Protein AF-A0A7C3CPC1-F1 (afdb_monomer_lite)

Radius of gyration: 24.2 Å; chains: 1; bounding box: 31×69×49 Å

pLDDT: mean 87.19, std 12.31, range [55.47, 98.06]

Secondary structure (DSSP, 8-state):
--SHHHHHHHHHHHHTT------PPPHHHHHHHHHHHHHHHHHHTHHHHHH-TTHHHHHIIIIIGGG--HHHHHHHHHTHHHHHS-HHHHHHHHHHHHHHHHH-

Foldseek 3Di:
DPVVVVVVVVVVVVVVPPPDPPPDDDPVRLVVVLVVVLVVVCVVCVVVCVVPVCVNLVSCVPRPVVPDDLLVVLCVVCPPCVVVDDPVRSVVSSVVVVVVVSVD

Sequence (104 aa):
MKRWKKYLIAVCLSLFVLTDTYAGMEPQALIESVANKTLERVRADRELIKKDPKYVHQLVNELVLPHFDFESMSKWALGKYWRKASKQQRKDFIREFKSLLIRT

Structure (mmCIF, N/CA/C/O backbone):
data_AF-A0A7C3CPC1-F1
#
_entry.id   AF-A0A7C3CPC1-F1
#
loop_
_atom_site.group_PDB
_atom_site.id
_atom_site.type_symbol
_atom_site.label_atom_id
_atom_site.label_alt_id
_atom_site.label_comp_id
_atom_site.label_asym_id
_atom_site.label_entity_id
_atom_site.label_seq_id
_atom_site.pdbx_PDB_ins_code
_atom_site.Cartn_x
_atom_site.Cartn_y
_atom_site.Cartn_z
_atom_site.occupancy
_atom_site.B_iso_or_equiv
_atom_site.auth_seq_id
_atom_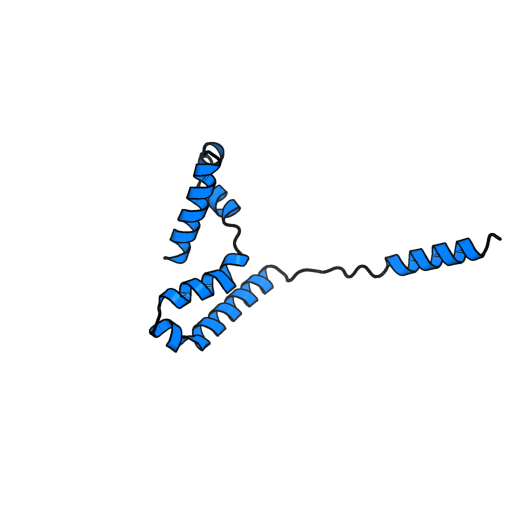site.auth_comp_id
_atom_site.auth_asym_id
_atom_site.auth_atom_id
_atom_site.pdbx_PDB_model_num
ATOM 1 N N . MET A 1 1 ? -6.619 -59.176 23.423 1.00 55.47 1 MET A N 1
ATOM 2 C CA . MET A 1 1 ? -7.086 -57.941 22.742 1.00 55.47 1 MET A CA 1
ATOM 3 C C . MET A 1 1 ? -6.523 -56.621 23.324 1.00 55.47 1 MET A C 1
ATOM 5 O O . MET A 1 1 ? -7.232 -55.622 23.343 1.00 55.47 1 MET A O 1
ATOM 9 N N . LYS A 1 2 ? -5.252 -56.521 23.758 1.00 59.81 2 LYS A N 1
ATOM 10 C CA . LYS A 1 2 ? -4.673 -55.241 24.264 1.00 59.81 2 LYS A CA 1
ATOM 11 C C . LYS A 1 2 ? -3.380 -54.785 23.560 1.00 59.81 2 LYS A C 1
ATOM 13 O O . LYS A 1 2 ? -2.954 -53.657 23.765 1.00 59.81 2 LYS A O 1
ATOM 18 N N . ARG A 1 3 ? -2.773 -55.621 22.704 1.00 64.94 3 ARG A N 1
ATOM 19 C CA . ARG A 1 3 ? -1.487 -55.331 22.033 1.00 64.94 3 ARG A CA 1
ATOM 20 C C . ARG A 1 3 ? -1.625 -54.436 20.794 1.00 64.94 3 ARG A C 1
ATOM 22 O O . ARG A 1 3 ? -0.913 -53.453 20.690 1.00 64.94 3 ARG A O 1
ATOM 29 N N . TRP A 1 4 ? -2.622 -54.682 19.949 1.00 71.31 4 TRP A N 1
ATOM 30 C CA . TRP A 1 4 ? -3.027 -53.829 18.817 1.00 71.31 4 TRP A CA 1
ATOM 31 C C . TRP A 1 4 ? -3.281 -52.345 19.153 1.00 71.31 4 TRP A C 1
ATOM 33 O O . TRP A 1 4 ? -2.881 -51.481 18.384 1.00 71.31 4 TRP A O 1
ATOM 43 N N . LYS A 1 5 ? -3.829 -52.020 20.336 1.00 70.31 5 LYS A N 1
ATOM 44 C CA . LYS A 1 5 ? -3.980 -50.626 20.794 1.00 70.31 5 LYS A CA 1
ATOM 45 C C . LYS A 1 5 ? -2.629 -49.921 20.992 1.00 70.31 5 LYS A C 1
ATOM 47 O O . LYS A 1 5 ? -2.547 -48.726 20.756 1.00 70.31 5 LYS A O 1
ATOM 52 N N . LYS A 1 6 ? -1.568 -50.649 21.374 1.00 68.00 6 LYS A N 1
ATOM 53 C CA . LYS A 1 6 ? -0.210 -50.089 21.511 1.00 68.00 6 LYS A CA 1
ATOM 54 C C . LYS A 1 6 ? 0.401 -49.752 20.151 1.00 68.00 6 LYS A C 1
ATOM 56 O O . LYS A 1 6 ? 1.029 -48.713 20.023 1.00 68.00 6 LYS A O 1
ATOM 61 N N . TYR A 1 7 ? 0.162 -50.592 19.144 1.00 75.75 7 TYR A N 1
ATOM 62 C CA . TYR A 1 7 ? 0.599 -50.325 17.772 1.00 75.75 7 TYR A CA 1
ATOM 63 C C . TYR A 1 7 ? -0.188 -49.169 17.138 1.00 75.75 7 TYR A C 1
ATOM 65 O O . TYR A 1 7 ? 0.415 -48.328 16.490 1.00 75.75 7 TYR A O 1
ATOM 73 N N . LEU A 1 8 ? -1.495 -49.051 17.408 1.00 75.25 8 LEU A N 1
ATOM 74 C CA . LEU A 1 8 ? -2.301 -47.896 16.979 1.00 75.25 8 LEU A CA 1
ATOM 75 C C . LEU A 1 8 ? -1.817 -46.576 17.600 1.00 75.25 8 LEU A C 1
ATOM 77 O O . LEU A 1 8 ? -1.706 -45.576 16.899 1.00 75.25 8 LEU A O 1
ATOM 81 N N . ILE A 1 9 ? -1.475 -46.575 18.893 1.00 74.75 9 ILE A N 1
ATOM 82 C CA . ILE A 1 9 ? -0.914 -45.389 19.561 1.00 74.75 9 ILE A CA 1
ATOM 83 C C . ILE A 1 9 ? 0.481 -45.059 19.007 1.00 74.75 9 ILE A C 1
ATOM 85 O O . ILE A 1 9 ? 0.771 -43.891 18.769 1.00 74.75 9 ILE A O 1
ATOM 89 N N . ALA A 1 10 ? 1.323 -46.066 18.747 1.00 70.75 10 ALA A N 1
ATOM 90 C CA . ALA A 1 10 ? 2.650 -45.864 18.162 1.00 70.75 10 ALA A CA 1
ATOM 91 C C . ALA A 1 10 ? 2.588 -45.303 16.727 1.00 70.75 10 ALA A C 1
ATOM 93 O O . ALA A 1 10 ? 3.367 -44.415 16.390 1.00 70.75 10 ALA A O 1
ATO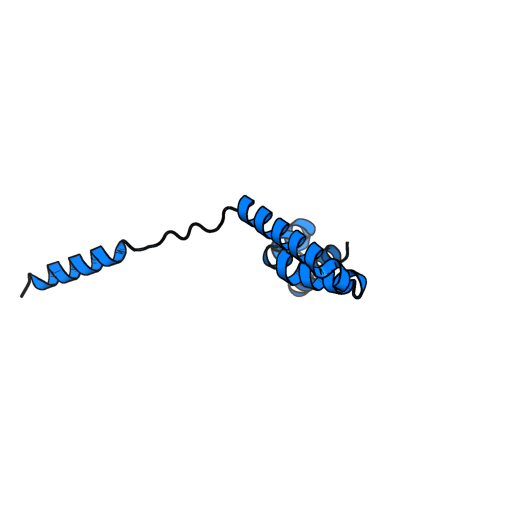M 94 N N . VAL A 1 11 ? 1.628 -45.754 15.911 1.00 72.56 11 VAL A N 1
ATOM 95 C CA . VAL A 1 11 ? 1.402 -45.232 14.552 1.00 72.56 11 VAL A CA 1
ATOM 96 C C . VAL A 1 11 ? 0.904 -43.781 14.595 1.00 72.56 11 VAL A C 1
ATOM 98 O O . VAL A 1 11 ? 1.451 -42.937 13.887 1.00 72.56 11 VAL A O 1
ATOM 101 N N . CYS A 1 12 ? -0.041 -43.443 15.481 1.00 67.75 12 CYS A N 1
ATOM 102 C CA . CYS A 1 12 ? -0.472 -42.050 15.668 1.00 67.75 12 CYS A CA 1
ATOM 103 C C . CYS A 1 12 ? 0.656 -41.130 16.164 1.00 67.75 12 CYS A C 1
ATOM 105 O O . CYS A 1 12 ? 0.729 -39.984 15.731 1.00 67.75 12 CYS A O 1
ATOM 107 N N . LEU A 1 13 ? 1.554 -41.618 17.028 1.00 64.69 13 LEU A N 1
ATOM 108 C CA . LEU A 1 13 ? 2.719 -40.846 17.480 1.00 64.69 13 LEU A CA 1
ATOM 109 C C . LEU A 1 13 ? 3.747 -40.626 16.361 1.00 64.69 13 LEU A C 1
ATOM 111 O O . LEU A 1 13 ? 4.331 -39.550 16.289 1.00 64.69 13 LEU A O 1
ATOM 115 N N . SER A 1 14 ? 3.935 -41.599 15.461 1.00 61.44 14 SER A N 1
ATOM 116 C CA . SER A 1 14 ? 4.828 -41.436 14.302 1.00 61.44 14 SER A CA 1
ATOM 117 C C . SER A 1 14 ? 4.303 -40.444 13.257 1.00 61.44 14 SER A C 1
ATOM 119 O O . SER A 1 14 ? 5.094 -39.767 12.609 1.00 61.44 14 SER A O 1
ATOM 121 N N . LEU A 1 15 ? 2.979 -40.295 13.138 1.00 64.25 15 LEU A N 1
ATOM 122 C CA . LEU A 1 15 ? 2.341 -39.342 12.219 1.00 64.25 15 LEU A CA 1
ATOM 123 C C . LEU A 1 15 ? 2.415 -37.883 12.700 1.00 64.25 15 LEU A C 1
ATOM 125 O O . LEU A 1 15 ? 2.207 -36.975 11.902 1.00 64.25 15 LEU A O 1
ATOM 129 N N . PHE A 1 16 ? 2.734 -37.637 13.975 1.00 61.19 16 PHE A N 1
ATOM 130 C CA . PHE A 1 16 ? 2.821 -36.281 14.529 1.00 61.19 16 PHE A CA 1
ATOM 131 C C . PHE A 1 16 ? 4.158 -35.576 14.220 1.00 61.19 16 PHE A C 1
ATOM 133 O O . PHE A 1 16 ? 4.283 -34.377 14.441 1.00 61.19 16 PHE A O 1
ATOM 140 N N . VAL A 1 17 ? 5.161 -36.294 13.697 1.00 61.09 17 VAL A N 1
ATOM 141 C CA . VAL A 1 17 ? 6.528 -35.769 13.486 1.00 61.09 17 VAL A CA 1
ATOM 142 C C . VAL A 1 17 ? 6.709 -35.087 12.114 1.00 61.09 17 VAL A C 1
ATOM 144 O O . VAL A 1 17 ? 7.769 -34.545 11.830 1.00 61.09 17 VAL A O 1
ATOM 147 N N . LEU A 1 18 ? 5.674 -35.042 11.268 1.00 61.44 18 LEU A N 1
ATOM 148 C CA . LEU A 1 18 ? 5.725 -34.418 9.935 1.00 61.44 18 LEU A CA 1
ATOM 149 C C . LEU A 1 18 ? 5.120 -33.005 9.905 1.00 61.44 18 LEU A C 1
ATOM 151 O O . LEU A 1 18 ? 4.443 -32.634 8.949 1.00 61.44 18 LEU A O 1
ATOM 155 N N . THR A 1 19 ? 5.319 -32.205 10.953 1.00 65.00 19 THR A N 1
ATOM 156 C CA . THR A 1 19 ? 5.007 -30.775 10.860 1.00 65.00 19 THR A CA 1
ATOM 157 C C . THR A 1 19 ? 6.179 -30.073 10.191 1.00 65.00 19 THR A C 1
ATOM 159 O O . THR A 1 19 ? 7.152 -29.722 10.860 1.00 65.00 19 THR A O 1
ATOM 162 N N . ASP A 1 20 ? 6.092 -29.873 8.876 1.00 61.38 20 ASP A N 1
ATOM 163 C CA . ASP A 1 20 ? 6.968 -28.939 8.179 1.00 61.38 20 ASP A CA 1
ATOM 164 C C . ASP A 1 20 ? 6.830 -27.572 8.851 1.00 61.38 20 ASP A C 1
ATOM 166 O O . ASP A 1 20 ? 5.778 -26.924 8.808 1.00 61.38 20 ASP A O 1
ATOM 170 N N . THR A 1 21 ? 7.891 -27.130 9.521 1.00 60.12 21 THR A N 1
ATOM 171 C CA . THR A 1 21 ? 7.985 -25.752 9.982 1.00 60.12 21 THR A CA 1
ATOM 172 C C . THR A 1 21 ? 8.161 -24.895 8.738 1.00 60.12 21 THR A C 1
ATOM 174 O O . THR A 1 21 ? 9.280 -24.703 8.265 1.00 60.12 21 THR A O 1
ATOM 177 N N . TYR A 1 22 ? 7.051 -24.415 8.176 1.00 58.62 22 TYR A N 1
ATOM 178 C CA . TYR A 1 22 ? 7.054 -23.378 7.150 1.00 58.62 22 TYR A CA 1
ATOM 179 C C . TYR A 1 22 ? 7.637 -22.100 7.761 1.00 58.62 22 TYR A C 1
ATOM 181 O O . TYR A 1 22 ? 6.920 -21.223 8.243 1.00 58.62 22 TYR A O 1
ATOM 189 N N . ALA A 1 23 ? 8.965 -22.010 7.769 1.00 68.31 23 ALA A N 1
ATOM 190 C CA . ALA A 1 23 ? 9.663 -20.754 7.928 1.00 68.31 23 ALA A CA 1
ATOM 191 C C . ALA A 1 23 ? 9.360 -19.951 6.661 1.00 68.31 23 ALA A C 1
ATOM 193 O O . ALA A 1 23 ? 9.853 -20.259 5.575 1.00 68.31 23 ALA A O 1
ATOM 194 N N . GLY A 1 24 ? 8.450 -18.983 6.781 1.00 73.25 24 GLY A N 1
ATOM 195 C CA . GLY A 1 24 ? 8.207 -18.019 5.716 1.00 73.25 24 GLY A CA 1
ATOM 196 C C . GLY A 1 24 ? 9.513 -17.336 5.300 1.00 73.25 24 GLY A C 1
ATOM 197 O O . GLY A 1 24 ? 10.497 -17.340 6.035 1.00 73.25 24 GLY A O 1
ATOM 198 N N . MET A 1 25 ? 9.527 -16.752 4.103 1.00 80.38 25 MET A N 1
ATOM 199 C CA . MET A 1 25 ? 10.683 -15.994 3.628 1.00 80.38 25 MET A CA 1
ATOM 200 C C . MET A 1 25 ? 11.039 -14.878 4.620 1.00 80.38 25 MET A C 1
ATOM 202 O O . MET A 1 25 ? 10.158 -14.133 5.051 1.00 80.38 25 MET A O 1
ATOM 206 N N . GLU A 1 26 ? 12.327 -14.750 4.943 1.00 92.25 26 GLU A N 1
ATOM 207 C CA . GLU A 1 26 ? 12.827 -13.684 5.813 1.00 92.25 26 GLU A CA 1
ATOM 208 C C . GLU A 1 26 ? 12.422 -12.296 5.283 1.00 92.25 26 GLU A C 1
ATOM 210 O O . GLU A 1 26 ? 12.482 -12.071 4.068 1.00 92.25 26 GLU A O 1
ATOM 215 N N . PRO A 1 27 ? 12.054 -11.329 6.149 1.00 91.38 27 PRO A N 1
ATOM 216 C CA . PRO A 1 27 ? 11.544 -10.028 5.711 1.00 91.38 27 PRO A CA 1
ATOM 217 C C . PRO A 1 27 ? 12.482 -9.288 4.752 1.00 91.38 27 PRO A C 1
ATOM 219 O O . PRO A 1 27 ? 12.030 -8.692 3.776 1.00 91.38 27 PRO A O 1
ATOM 222 N N . GLN A 1 28 ? 13.794 -9.356 4.993 1.00 93.69 28 GLN A N 1
ATOM 223 C CA . GLN A 1 28 ? 14.788 -8.747 4.109 1.00 93.69 28 GLN A CA 1
ATOM 224 C C . GLN A 1 28 ? 14.803 -9.412 2.727 1.00 93.69 28 GLN A C 1
ATOM 226 O O . GLN A 1 28 ? 14.771 -8.715 1.714 1.00 93.69 28 GLN A O 1
ATOM 231 N N . ALA A 1 29 ? 14.789 -10.746 2.685 1.00 93.75 29 ALA A N 1
ATOM 232 C CA . ALA A 1 29 ? 14.758 -11.504 1.437 1.00 93.75 29 ALA A CA 1
ATOM 233 C C . ALA A 1 29 ? 13.460 -11.253 0.652 1.00 93.75 29 ALA A C 1
ATOM 235 O O . ALA A 1 29 ? 13.485 -11.173 -0.577 1.00 93.75 29 ALA A O 1
ATOM 236 N N . LEU A 1 30 ? 12.334 -11.064 1.350 1.00 93.00 30 LEU A N 1
ATOM 237 C CA . LEU A 1 30 ? 11.064 -10.695 0.728 1.00 93.00 30 LEU A CA 1
ATOM 238 C C . LEU A 1 30 ? 11.153 -9.325 0.051 1.00 93.00 30 LEU A C 1
ATOM 240 O O . LEU A 1 30 ? 10.790 -9.203 -1.119 1.00 93.00 30 LEU A O 1
ATOM 244 N N . ILE A 1 31 ? 11.655 -8.310 0.761 1.00 93.50 31 ILE A N 1
ATOM 245 C CA . ILE A 1 31 ? 11.810 -6.952 0.218 1.00 93.50 31 ILE A CA 1
ATOM 246 C C . ILE A 1 31 ? 12.717 -6.974 -1.014 1.00 93.50 31 ILE A C 1
ATOM 248 O O . ILE A 1 31 ? 12.360 -6.410 -2.049 1.00 93.50 31 ILE A O 1
ATOM 252 N N . GLU A 1 32 ? 13.858 -7.657 -0.925 1.00 95.06 32 GLU A N 1
ATOM 253 C CA . GLU A 1 32 ? 14.800 -7.785 -2.036 1.00 95.06 32 GLU A CA 1
ATOM 254 C C . GLU A 1 32 ? 14.167 -8.498 -3.238 1.00 95.06 32 GLU A C 1
ATOM 256 O O . GLU A 1 32 ? 14.248 -8.010 -4.366 1.00 95.06 32 GLU A O 1
ATOM 261 N N . SER A 1 33 ? 13.465 -9.612 -3.004 1.00 94.62 33 SER A N 1
ATOM 262 C CA . SER A 1 33 ? 12.781 -10.359 -4.063 1.00 94.62 33 SER A CA 1
ATOM 263 C C . SER A 1 33 ? 11.737 -9.504 -4.780 1.00 94.62 33 SER A C 1
ATOM 265 O O . SER A 1 33 ? 11.689 -9.487 -6.012 1.00 94.62 33 SER A O 1
ATOM 267 N N . VAL A 1 34 ? 10.912 -8.774 -4.027 1.00 94.44 34 VAL A N 1
ATOM 268 C CA . VAL A 1 34 ? 9.866 -7.905 -4.582 1.00 94.44 34 VAL A CA 1
ATOM 269 C C . VAL A 1 34 ? 10.476 -6.743 -5.366 1.00 94.44 34 VAL A C 1
ATOM 271 O O . VAL A 1 34 ? 10.026 -6.452 -6.478 1.00 94.44 34 VAL A O 1
ATOM 274 N N . ALA A 1 35 ? 11.527 -6.111 -4.836 1.00 93.94 35 ALA A N 1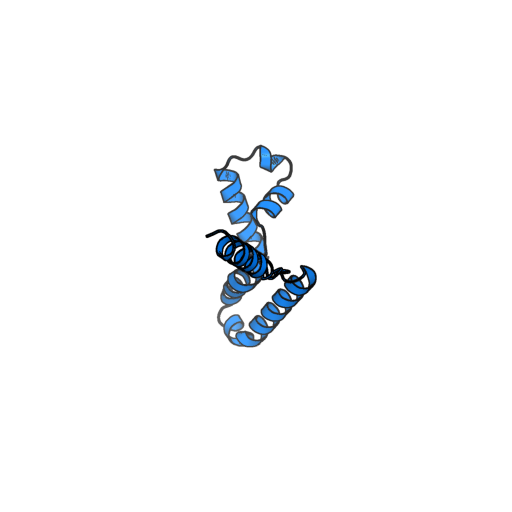
ATOM 275 C CA . ALA A 1 35 ? 12.233 -5.027 -5.517 1.00 93.94 35 ALA A CA 1
ATOM 276 C C . ALA A 1 35 ? 12.852 -5.501 -6.841 1.00 93.94 35 ALA A C 1
ATOM 278 O O . ALA A 1 35 ? 12.629 -4.877 -7.882 1.00 93.94 35 ALA A O 1
ATOM 279 N N . ASN A 1 36 ? 13.554 -6.637 -6.822 1.00 95.88 36 ASN A N 1
ATOM 280 C CA . ASN A 1 36 ? 14.179 -7.215 -8.012 1.00 95.88 36 ASN A CA 1
ATOM 281 C C . ASN A 1 36 ? 13.135 -7.580 -9.072 1.00 95.88 36 ASN A C 1
ATOM 283 O O . ASN A 1 36 ? 13.247 -7.126 -10.210 1.00 95.88 36 ASN A O 1
ATOM 287 N N . LYS A 1 37 ? 12.060 -8.285 -8.693 1.00 94.69 37 LYS A N 1
ATOM 288 C CA . LYS A 1 37 ? 10.956 -8.627 -9.612 1.00 94.69 37 LYS A CA 1
ATOM 289 C C . LYS A 1 37 ? 10.307 -7.391 -10.229 1.00 94.69 37 LYS A C 1
ATOM 291 O O . LYS A 1 37 ? 10.006 -7.377 -11.421 1.00 94.69 37 LYS A O 1
ATOM 296 N N . THR A 1 38 ? 10.110 -6.341 -9.433 1.00 93.31 38 THR A N 1
ATOM 297 C CA . THR A 1 38 ? 9.535 -5.080 -9.918 1.00 93.31 38 THR A CA 1
ATOM 298 C C . THR A 1 38 ? 10.454 -4.427 -10.950 1.00 93.31 38 THR A C 1
ATOM 300 O O . THR A 1 38 ? 9.998 -4.053 -12.030 1.00 93.31 38 THR A O 1
ATOM 303 N N . LEU A 1 39 ? 11.757 -4.337 -10.665 1.00 93.81 39 LEU A N 1
ATOM 304 C CA . LEU A 1 39 ? 12.741 -3.770 -11.593 1.00 93.81 39 LEU A CA 1
ATOM 305 C C . LEU A 1 39 ? 12.868 -4.587 -12.881 1.00 93.81 39 LEU A C 1
ATOM 307 O O . LEU A 1 39 ? 12.929 -4.011 -13.969 1.00 93.81 39 LEU A O 1
ATOM 311 N N . GLU A 1 40 ? 12.894 -5.914 -12.776 1.00 95.62 40 GLU A N 1
ATOM 312 C CA . GLU A 1 40 ? 12.916 -6.820 -13.925 1.00 95.62 40 GLU A CA 1
ATOM 313 C C . GLU A 1 40 ? 11.692 -6.615 -14.817 1.00 95.62 40 GLU A C 1
ATOM 315 O O . GLU A 1 40 ? 11.839 -6.439 -16.030 1.00 95.62 40 GLU A O 1
ATOM 320 N N . ARG A 1 41 ? 10.494 -6.545 -14.224 1.00 94.12 41 ARG A N 1
ATOM 321 C CA . ARG A 1 41 ? 9.247 -6.339 -14.967 1.00 94.12 41 ARG A CA 1
ATOM 322 C C . ARG A 1 41 ? 9.213 -4.978 -15.662 1.00 94.12 41 ARG A C 1
ATOM 324 O O . ARG A 1 41 ? 8.923 -4.913 -16.853 1.00 94.12 41 ARG A O 1
ATOM 331 N N . VAL A 1 42 ? 9.605 -3.910 -14.966 1.00 92.56 42 VAL A N 1
ATOM 332 C CA . VAL A 1 42 ? 9.693 -2.557 -15.548 1.00 92.56 42 VAL A CA 1
ATOM 333 C C . VAL A 1 42 ? 10.675 -2.506 -16.722 1.00 92.56 42 VAL A C 1
ATOM 335 O O . VAL A 1 42 ? 10.405 -1.847 -17.727 1.00 92.56 42 VAL A O 1
ATOM 338 N N . ARG A 1 43 ? 11.811 -3.208 -16.629 1.00 93.06 43 ARG A N 1
ATOM 339 C CA . ARG A 1 43 ? 12.785 -3.294 -17.730 1.00 93.06 43 ARG A CA 1
ATOM 340 C C . ARG A 1 43 ? 12.226 -4.069 -18.920 1.00 93.06 43 ARG A C 1
ATOM 342 O O . ARG A 1 43 ? 12.387 -3.611 -20.050 1.00 93.06 43 ARG A O 1
ATOM 349 N N . ALA A 1 44 ? 11.567 -5.199 -18.667 1.00 95.06 44 ALA A N 1
ATOM 350 C CA . ALA A 1 44 ? 10.956 -6.026 -19.705 1.00 95.06 44 ALA A CA 1
ATOM 351 C C . ALA A 1 44 ? 9.831 -5.286 -20.452 1.00 95.06 44 ALA A C 1
ATOM 353 O O . ALA A 1 44 ? 9.740 -5.376 -21.674 1.00 95.06 44 ALA A O 1
ATOM 354 N N . ASP A 1 45 ? 9.031 -4.489 -19.740 1.00 94.69 45 ASP A N 1
ATOM 355 C CA . ASP A 1 45 ? 7.872 -3.781 -20.301 1.00 94.69 45 ASP A CA 1
ATOM 356 C C . ASP A 1 45 ? 8.149 -2.341 -20.714 1.00 94.69 45 ASP A C 1
ATOM 358 O O . ASP A 1 45 ? 7.216 -1.567 -20.936 1.00 94.69 45 ASP A O 1
ATOM 362 N N . ARG A 1 46 ? 9.416 -1.940 -20.831 1.00 92.50 46 ARG A N 1
ATOM 363 C CA . ARG A 1 46 ? 9.783 -0.542 -21.091 1.00 92.50 46 ARG A CA 1
ATOM 364 C C . ARG A 1 46 ? 9.035 0.063 -22.286 1.00 92.50 46 ARG A C 1
ATOM 366 O O . ARG A 1 46 ? 8.604 1.211 -22.220 1.00 92.50 46 ARG A O 1
ATOM 373 N N . GLU A 1 47 ? 8.860 -0.697 -23.365 1.00 93.50 47 GLU A N 1
ATOM 374 C CA . GLU A 1 47 ? 8.142 -0.233 -24.559 1.00 93.50 47 GLU A CA 1
ATOM 375 C C . GLU A 1 47 ? 6.620 -0.156 -24.362 1.00 93.50 47 GLU A C 1
ATOM 377 O O . GLU A 1 47 ? 5.973 0.701 -24.962 1.00 93.50 47 GLU A O 1
ATOM 382 N N . LEU A 1 48 ? 6.042 -0.999 -23.500 1.00 91.75 48 LEU A N 1
ATOM 383 C CA . LEU A 1 48 ? 4.630 -0.909 -23.113 1.00 91.75 48 LEU A CA 1
ATOM 384 C C . LEU A 1 48 ? 4.395 0.309 -22.219 1.00 91.75 48 LEU A C 1
ATOM 386 O O . LEU A 1 48 ? 3.487 1.087 -22.485 1.00 91.75 48 LEU A O 1
ATOM 390 N N . ILE A 1 49 ? 5.274 0.534 -21.240 1.00 91.38 49 ILE A N 1
ATOM 391 C CA . ILE A 1 49 ? 5.230 1.693 -20.339 1.00 91.38 49 ILE A CA 1
ATOM 392 C C . ILE A 1 49 ? 5.345 3.010 -21.118 1.00 91.38 49 ILE A C 1
ATOM 394 O O . ILE A 1 49 ? 4.643 3.972 -20.818 1.00 91.38 49 ILE A O 1
ATOM 398 N N . LYS A 1 50 ? 6.202 3.066 -22.148 1.00 90.94 50 LYS A N 1
ATOM 399 C CA . LYS A 1 50 ? 6.311 4.245 -23.025 1.00 90.94 50 LYS A CA 1
ATOM 400 C C . LYS A 1 50 ? 5.016 4.542 -23.785 1.00 90.94 50 LYS A C 1
ATOM 402 O O . LYS A 1 50 ? 4.719 5.708 -24.024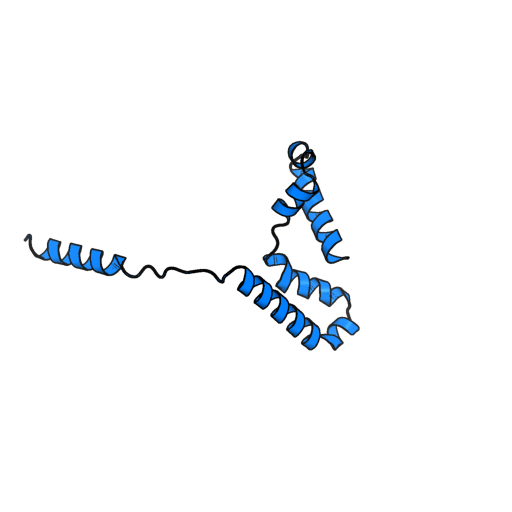 1.00 90.94 50 LYS A O 1
ATOM 407 N N . LYS A 1 51 ? 4.284 3.505 -24.202 1.00 93.56 51 LYS A N 1
ATOM 408 C CA . LYS A 1 51 ? 3.023 3.637 -24.951 1.00 93.56 51 LYS A CA 1
ATOM 409 C C . LYS A 1 51 ? 1.839 3.939 -24.034 1.00 93.56 51 LYS A C 1
ATOM 411 O O . LYS A 1 51 ? 0.964 4.707 -24.420 1.00 93.56 51 LYS A O 1
ATOM 416 N N . ASP A 1 52 ? 1.831 3.360 -22.839 1.00 91.75 52 ASP A N 1
ATOM 417 C CA . ASP A 1 52 ? 0.824 3.590 -21.809 1.00 91.75 52 ASP A CA 1
ATOM 418 C C . ASP A 1 52 ? 1.479 3.778 -20.430 1.00 91.75 52 ASP A C 1
ATOM 420 O O . ASP A 1 52 ? 1.739 2.806 -19.715 1.00 91.75 52 ASP A O 1
ATOM 424 N N . PRO A 1 53 ? 1.698 5.033 -19.998 1.00 84.00 53 PRO A N 1
ATOM 425 C CA . PRO A 1 53 ? 2.229 5.323 -18.669 1.00 84.00 53 PRO A CA 1
ATOM 426 C C . PRO A 1 53 ? 1.365 4.776 -17.522 1.00 84.00 53 PRO A C 1
ATOM 428 O O . PRO A 1 53 ? 1.884 4.539 -16.429 1.00 84.00 53 PRO A O 1
ATOM 431 N N . LYS A 1 54 ? 0.062 4.527 -17.743 1.00 87.75 54 LYS A N 1
ATOM 432 C CA . LYS A 1 54 ? -0.825 3.962 -16.710 1.00 87.75 54 LYS A CA 1
ATOM 433 C C . LYS A 1 54 ? -0.506 2.502 -16.408 1.00 87.75 54 LYS A C 1
ATOM 435 O O . LYS A 1 54 ? -0.850 2.027 -15.325 1.00 87.75 54 LYS A O 1
ATOM 440 N N . TYR A 1 55 ? 0.183 1.813 -17.316 1.00 89.50 55 TYR A N 1
ATOM 441 C CA . TYR A 1 55 ? 0.627 0.437 -17.128 1.00 89.50 55 TYR A CA 1
ATOM 442 C C . TYR A 1 55 ? 1.519 0.282 -15.885 1.00 89.50 55 TYR A C 1
ATOM 444 O O . TYR A 1 55 ? 1.428 -0.711 -15.166 1.00 89.50 55 TYR A O 1
ATOM 452 N N . VAL A 1 56 ? 2.302 1.312 -15.541 1.00 87.25 56 VAL A N 1
ATOM 453 C CA . VAL A 1 56 ? 3.120 1.322 -14.316 1.00 87.25 56 VAL A CA 1
ATOM 454 C C . VAL A 1 56 ? 2.258 1.156 -13.063 1.00 87.25 56 VAL A C 1
ATOM 456 O O . VAL A 1 56 ? 2.640 0.433 -12.146 1.00 87.25 56 VAL A O 1
ATOM 459 N N . HIS A 1 57 ? 1.063 1.751 -13.023 1.00 87.94 57 HIS A N 1
ATOM 460 C CA . HIS A 1 57 ? 0.163 1.587 -11.881 1.00 87.94 57 HIS A CA 1
ATOM 461 C C . HIS A 1 57 ? -0.349 0.149 -11.747 1.00 87.94 57 HIS A C 1
ATOM 463 O O . HIS A 1 57 ? -0.595 -0.300 -10.628 1.00 87.94 57 HIS A O 1
ATOM 469 N N . GLN A 1 58 ? -0.508 -0.585 -12.852 1.00 89.81 58 GLN A N 1
ATOM 470 C CA . GLN A 1 58 ? -0.878 -2.003 -12.807 1.00 89.81 58 GLN A CA 1
ATOM 471 C C . GLN A 1 58 ? 0.253 -2.826 -12.188 1.00 89.81 58 GLN A C 1
ATOM 473 O O . GLN A 1 58 ? 0.016 -3.543 -11.220 1.00 89.81 58 GLN A O 1
ATOM 478 N N . LEU A 1 59 ? 1.492 -2.605 -12.641 1.00 90.69 59 LEU A N 1
ATOM 479 C CA . LEU A 1 59 ? 2.674 -3.267 -12.080 1.00 90.69 59 LEU A CA 1
ATOM 480 C C . LEU A 1 59 ? 2.824 -3.014 -10.577 1.00 90.69 59 LEU A C 1
ATOM 482 O O . LEU A 1 59 ? 3.086 -3.940 -9.812 1.00 90.69 59 LEU A O 1
ATOM 486 N N . VAL A 1 60 ? 2.608 -1.772 -10.133 1.00 90.19 60 VAL A N 1
ATOM 487 C CA . VAL A 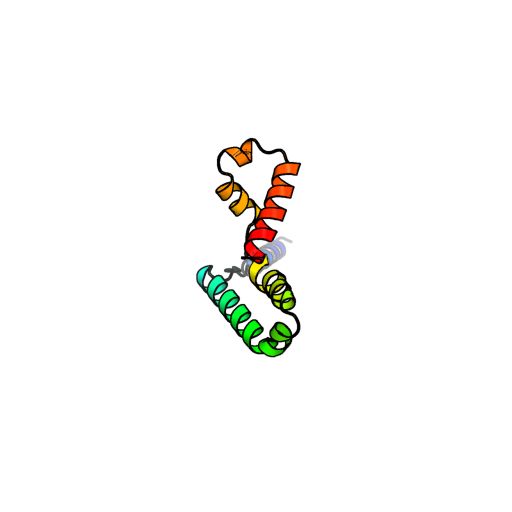1 60 ? 2.631 -1.428 -8.705 1.00 90.19 60 VAL A CA 1
ATOM 488 C C . VAL A 1 60 ? 1.533 -2.179 -7.945 1.00 90.19 60 VAL A C 1
ATOM 490 O O . VAL A 1 60 ? 1.823 -2.788 -6.915 1.00 90.19 60 VAL A O 1
ATOM 493 N N . ASN A 1 61 ? 0.290 -2.178 -8.447 1.00 90.38 61 ASN A N 1
ATOM 494 C CA . ASN A 1 61 ? -0.832 -2.885 -7.815 1.00 90.38 61 ASN A CA 1
ATOM 495 C C . ASN A 1 61 ? -0.589 -4.394 -7.675 1.00 90.38 61 ASN A C 1
ATOM 497 O O . ASN A 1 61 ? -1.024 -4.973 -6.682 1.00 90.38 61 ASN A O 1
ATOM 501 N N . GLU A 1 62 ? 0.082 -5.011 -8.644 1.00 92.62 62 GLU A N 1
ATOM 502 C CA . GLU A 1 62 ? 0.321 -6.456 -8.678 1.00 92.62 62 GLU A CA 1
ATOM 503 C C . GLU A 1 62 ? 1.545 -6.880 -7.865 1.00 92.62 62 GLU A C 1
ATOM 505 O O . GLU A 1 62 ? 1.486 -7.876 -7.147 1.00 92.62 62 GLU A O 1
ATOM 510 N N . LEU A 1 63 ? 2.653 -6.143 -7.971 1.00 93.19 63 LEU A N 1
ATOM 511 C CA . LEU A 1 63 ? 3.943 -6.575 -7.424 1.00 93.19 63 LEU A CA 1
ATOM 512 C C . LEU A 1 63 ? 4.270 -5.940 -6.079 1.00 93.19 63 LEU A C 1
ATOM 514 O O . LEU A 1 63 ? 4.934 -6.561 -5.258 1.00 93.19 63 LEU A O 1
ATOM 518 N N . VAL A 1 64 ? 3.830 -4.704 -5.849 1.00 91.94 64 VAL A N 1
ATOM 519 C CA . VAL A 1 64 ? 4.260 -3.916 -4.688 1.00 91.94 64 VAL A CA 1
ATOM 520 C C . VAL A 1 64 ? 3.171 -3.903 -3.626 1.00 91.94 64 VAL A C 1
ATOM 522 O O . VAL A 1 64 ? 3.411 -4.273 -2.479 1.00 91.94 64 VAL A O 1
ATOM 525 N N . LEU A 1 65 ? 1.949 -3.521 -4.000 1.00 92.38 65 LEU A N 1
ATOM 526 C CA . LEU A 1 65 ? 0.871 -3.272 -3.038 1.00 92.38 65 LEU A CA 1
ATOM 527 C C . LEU A 1 65 ? 0.425 -4.462 -2.178 1.00 92.38 65 LEU A C 1
ATOM 529 O O . LEU A 1 65 ? 0.009 -4.195 -1.049 1.00 92.38 65 LEU A O 1
ATOM 533 N N . PRO A 1 66 ? 0.507 -5.735 -2.614 1.00 94.06 66 PRO A N 1
ATOM 534 C CA . PRO A 1 66 ? 0.161 -6.867 -1.752 1.00 94.06 66 PRO A CA 1
ATOM 535 C C . PRO A 1 66 ? 1.014 -6.952 -0.481 1.00 94.06 66 PRO A C 1
ATOM 537 O O . PRO A 1 66 ? 0.612 -7.592 0.487 1.00 94.06 66 PRO A O 1
ATOM 540 N N . HIS A 1 67 ? 2.176 -6.297 -0.473 1.00 93.19 67 HIS A N 1
ATOM 541 C CA . HIS A 1 67 ? 3.113 -6.302 0.645 1.00 93.19 67 HIS A CA 1
ATOM 542 C C . HIS A 1 67 ? 2.939 -5.106 1.598 1.00 93.19 67 HIS A C 1
ATOM 544 O O . HIS A 1 67 ? 3.673 -5.002 2.578 1.00 93.19 67 HIS A O 1
ATOM 550 N N . PHE A 1 68 ? 1.977 -4.210 1.342 1.00 93.00 68 PHE A N 1
ATOM 551 C CA . PHE A 1 68 ? 1.742 -3.011 2.151 1.00 93.00 68 PHE A CA 1
ATOM 552 C C . PHE A 1 68 ? 0.469 -3.120 2.993 1.00 93.00 68 PHE A C 1
ATOM 554 O O . PHE A 1 68 ? -0.631 -3.317 2.477 1.00 93.00 68 PHE A O 1
ATOM 561 N N . ASP A 1 69 ? 0.604 -2.869 4.295 1.00 95.69 69 ASP A N 1
ATOM 562 C CA . ASP A 1 69 ? -0.532 -2.693 5.199 1.00 95.69 69 ASP A CA 1
ATOM 563 C C . ASP A 1 69 ? -0.946 -1.215 5.260 1.00 95.69 69 ASP A C 1
ATOM 565 O O . ASP A 1 69 ? -0.534 -0.439 6.131 1.00 95.69 69 ASP A O 1
ATOM 569 N N . PHE A 1 70 ? -1.801 -0.825 4.315 1.00 95.69 70 PHE A N 1
ATOM 570 C CA . PHE A 1 70 ? -2.333 0.535 4.246 1.00 95.69 70 PHE A CA 1
ATOM 571 C C . PHE A 1 70 ? -3.198 0.915 5.449 1.00 95.69 70 PHE A C 1
ATOM 573 O O . PHE A 1 70 ? -3.325 2.107 5.735 1.00 95.69 70 PHE A O 1
ATOM 580 N N . GLU A 1 71 ? -3.790 -0.041 6.170 1.00 95.56 71 GLU A N 1
ATOM 581 C CA . GLU A 1 71 ? -4.549 0.276 7.378 1.00 95.56 71 GLU A CA 1
ATOM 582 C C . GLU A 1 71 ? -3.598 0.705 8.494 1.00 95.56 71 GLU A C 1
ATOM 584 O O . GLU A 1 71 ? -3.794 1.762 9.102 1.00 95.56 71 GLU A O 1
ATOM 589 N N . SER A 1 72 ? -2.548 -0.081 8.737 1.00 97.00 72 SER A N 1
ATOM 590 C CA . SER A 1 72 ? -1.513 0.269 9.707 1.00 97.00 72 SER A CA 1
ATOM 591 C C . SER A 1 72 ? -0.846 1.583 9.334 1.00 97.00 72 SER A C 1
ATOM 593 O O . SER A 1 72 ? -0.821 2.497 10.156 1.00 97.00 72 SER A O 1
ATOM 595 N N . MET A 1 73 ? -0.398 1.752 8.090 1.00 96.81 73 MET A N 1
ATOM 596 C CA . MET A 1 73 ? 0.202 3.019 7.655 1.00 96.81 73 MET A CA 1
ATOM 597 C C . MET A 1 73 ? -0.748 4.207 7.840 1.00 96.81 73 MET A C 1
ATOM 599 O O . MET A 1 73 ? -0.324 5.265 8.299 1.00 96.81 73 MET A O 1
ATOM 603 N N . SER A 1 74 ? -2.042 4.027 7.561 1.00 96.88 74 SER A N 1
ATOM 604 C CA . SER A 1 74 ? -3.043 5.077 7.773 1.00 96.88 74 SER A CA 1
ATOM 605 C C . SER A 1 74 ? -3.228 5.428 9.249 1.00 96.88 74 SER A C 1
ATOM 607 O O . SER A 1 74 ? -3.387 6.603 9.588 1.00 96.88 74 SER A O 1
ATOM 609 N N . LYS A 1 75 ? -3.167 4.432 10.144 1.00 97.00 75 LYS A N 1
ATOM 610 C CA . LYS A 1 75 ? -3.157 4.649 11.600 1.00 97.00 75 LYS A CA 1
ATOM 611 C C . LYS A 1 75 ? -1.960 5.493 12.020 1.00 97.00 75 LYS A C 1
ATOM 613 O O . LYS A 1 75 ? -2.141 6.436 12.788 1.00 97.00 75 LYS A O 1
ATOM 618 N N . TRP A 1 76 ? -0.771 5.180 11.506 1.00 97.25 76 TRP A N 1
ATOM 619 C CA . TRP A 1 76 ? 0.454 5.932 11.792 1.00 97.25 76 TRP A CA 1
ATOM 620 C C . TRP A 1 76 ? 0.379 7.364 11.259 1.00 97.25 76 TRP A C 1
ATOM 622 O O . TRP A 1 76 ? 0.656 8.300 12.005 1.00 97.25 76 TRP A O 1
ATOM 632 N N . ALA A 1 77 ? -0.081 7.545 10.019 1.00 96.19 77 ALA A N 1
ATOM 633 C CA . ALA A 1 77 ? -0.214 8.857 9.390 1.00 96.19 77 ALA A CA 1
ATOM 634 C C . ALA A 1 77 ? -1.210 9.773 10.127 1.00 96.19 77 ALA A C 1
ATOM 636 O O . ALA A 1 77 ? -0.933 10.952 10.340 1.00 96.19 77 ALA A O 1
ATOM 637 N N . LEU A 1 78 ? -2.364 9.242 10.552 1.00 96.44 78 LEU A N 1
ATOM 638 C CA . LEU A 1 78 ? -3.386 10.022 11.265 1.00 96.44 78 LEU A CA 1
ATOM 639 C C . LEU A 1 78 ? -3.120 10.162 12.770 1.00 96.44 78 LEU A C 1
ATOM 641 O O . LEU A 1 78 ? -3.682 11.054 13.419 1.00 96.44 78 LEU A O 1
ATOM 645 N N . GLY A 1 79 ? -2.318 9.272 13.356 1.00 96.69 79 GLY A N 1
ATOM 646 C CA . GLY A 1 79 ? -1.991 9.258 14.778 1.00 96.69 79 GLY A CA 1
ATOM 647 C C . GLY A 1 79 ? -3.235 9.358 15.669 1.00 96.69 79 GLY A C 1
ATOM 648 O O . GLY A 1 79 ? -4.187 8.580 15.558 1.00 96.69 79 GLY A O 1
ATOM 649 N N . LYS A 1 80 ? -3.272 10.369 16.549 1.00 96.12 80 LYS A N 1
ATOM 650 C CA . LYS A 1 80 ? -4.391 10.590 17.489 1.00 96.12 80 LYS A CA 1
ATOM 651 C C . LYS A 1 80 ? -5.753 10.773 16.805 1.00 96.12 80 LYS A C 1
ATOM 653 O O . LYS A 1 80 ? -6.783 10.484 17.419 1.00 96.12 80 LYS A O 1
ATOM 658 N N . TYR A 1 81 ? -5.780 11.243 15.557 1.00 97.06 81 TYR A N 1
ATOM 659 C CA . TYR A 1 81 ? -7.022 11.482 14.820 1.00 97.06 81 TYR A CA 1
ATOM 660 C C . TYR A 1 81 ? -7.655 10.190 14.300 1.00 97.06 81 TYR A C 1
ATOM 662 O O . TYR A 1 81 ? -8.874 10.149 14.137 1.00 97.06 81 TYR A O 1
ATOM 670 N N . TRP A 1 82 ? -6.883 9.103 14.161 1.00 97.31 82 TRP A N 1
ATOM 671 C CA . TRP A 1 82 ? -7.415 7.795 13.769 1.00 97.31 82 TRP A CA 1
ATOM 672 C C . TRP A 1 82 ? -8.547 7.339 14.696 1.00 97.31 82 TRP A C 1
ATOM 674 O O . TRP A 1 82 ? -9.615 6.916 14.249 1.00 97.31 82 TRP A O 1
ATOM 684 N N . ARG A 1 83 ? -8.338 7.487 16.011 1.00 94.75 83 ARG A N 1
ATOM 685 C CA . ARG A 1 83 ? -9.312 7.091 17.040 1.00 94.75 83 ARG A CA 1
ATOM 686 C C . ARG A 1 83 ? -10.602 7.910 16.975 1.00 94.75 83 ARG A C 1
ATOM 688 O O . ARG A 1 83 ? -11.647 7.376 17.325 1.00 94.75 83 ARG A O 1
ATOM 695 N N . LYS A 1 84 ? -10.529 9.162 16.508 1.00 96.94 84 LYS A N 1
ATOM 696 C CA . LYS A 1 84 ? -11.677 10.073 16.369 1.00 96.94 84 LYS A CA 1
ATOM 697 C C . LYS A 1 84 ? -12.443 9.881 15.058 1.00 96.94 84 LYS A C 1
ATOM 699 O O . LYS A 1 84 ? -13.622 10.206 15.003 1.00 96.94 84 LYS A O 1
ATOM 704 N N . ALA A 1 85 ? -11.789 9.363 14.019 1.00 97.12 85 ALA A N 1
ATOM 705 C CA . ALA A 1 85 ? -12.414 9.137 12.723 1.00 97.12 85 ALA A CA 1
ATOM 706 C C . ALA A 1 85 ? -13.480 8.031 12.791 1.00 97.12 85 ALA A C 1
ATOM 708 O O . ALA A 1 85 ? -13.263 6.975 13.402 1.00 97.12 85 ALA A O 1
ATOM 709 N N . SER A 1 86 ? -14.609 8.259 12.118 1.00 98.06 86 SER A N 1
ATOM 710 C CA . SER A 1 86 ? -15.651 7.253 11.918 1.00 98.06 86 SER A CA 1
ATOM 711 C C . SER A 1 86 ? -15.142 6.095 11.051 1.00 98.06 86 SER A C 1
ATOM 713 O O . SER A 1 86 ? -14.139 6.210 10.343 1.00 98.06 86 SER A O 1
ATOM 715 N N . LYS A 1 87 ? -15.854 4.960 11.056 1.00 97.06 87 LYS A N 1
ATOM 716 C CA . LYS A 1 87 ? -15.508 3.818 10.189 1.00 97.06 87 LYS A CA 1
ATOM 717 C C . LYS A 1 87 ? -15.463 4.216 8.710 1.00 97.06 87 LYS A C 1
ATOM 719 O O . LYS A 1 87 ? -14.579 3.757 7.996 1.00 97.06 87 LYS A O 1
ATOM 724 N N . GLN A 1 88 ? -16.387 5.073 8.272 1.00 97.88 88 GLN A N 1
ATOM 725 C CA . GLN A 1 88 ? -16.441 5.542 6.889 1.00 97.88 88 GLN A CA 1
ATOM 726 C C . GLN A 1 88 ? -15.249 6.451 6.567 1.00 97.88 88 GLN A C 1
ATOM 728 O O . GLN A 1 88 ? -14.528 6.185 5.613 1.00 97.88 88 GLN A O 1
ATOM 733 N N . GLN A 1 89 ? -14.945 7.419 7.438 1.00 97.94 89 GLN A N 1
ATOM 734 C CA . GLN A 1 89 ? -13.789 8.308 7.271 1.00 97.94 89 GLN A CA 1
ATOM 735 C C . GLN A 1 89 ? -12.462 7.547 7.218 1.00 97.94 89 GLN A C 1
ATOM 737 O O . GLN A 1 89 ? -11.590 7.893 6.430 1.00 97.94 89 GLN A O 1
ATOM 742 N N . ARG A 1 90 ? -12.305 6.487 8.023 1.00 97.88 90 ARG A N 1
ATOM 743 C CA . ARG A 1 90 ? -11.114 5.624 7.971 1.00 97.88 90 ARG A CA 1
ATOM 744 C C . ARG A 1 90 ? -1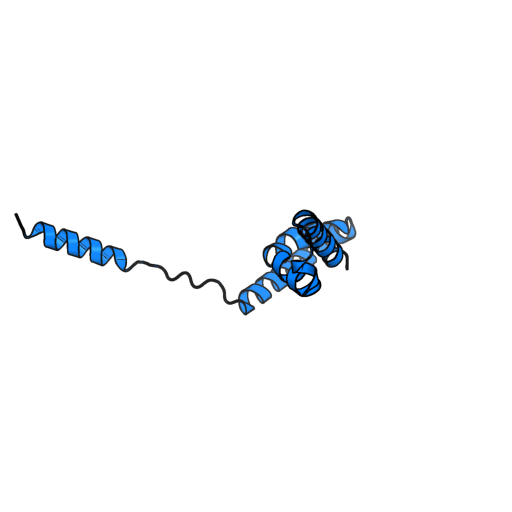0.988 4.916 6.624 1.00 97.88 90 ARG A C 1
ATOM 746 O O . ARG A 1 90 ? -9.905 4.911 6.055 1.00 97.88 90 ARG A O 1
ATOM 753 N N . LYS A 1 91 ? -12.082 4.344 6.106 1.00 97.94 91 LYS A N 1
ATOM 754 C CA . LYS A 1 91 ? -12.094 3.684 4.789 1.00 97.94 91 LYS A CA 1
ATOM 755 C C . LYS A 1 91 ? -11.757 4.658 3.665 1.00 97.94 91 LYS A C 1
ATOM 757 O O . LYS A 1 91 ? -10.938 4.333 2.809 1.00 97.94 91 LYS A O 1
ATOM 762 N N . ASP A 1 92 ? -12.368 5.839 3.688 1.00 97.81 92 ASP A N 1
ATOM 763 C CA . ASP A 1 92 ? -12.120 6.870 2.685 1.00 97.81 92 ASP A CA 1
ATOM 764 C C . ASP A 1 92 ? -10.673 7.364 2.761 1.00 97.81 92 ASP A C 1
ATOM 766 O O . ASP A 1 92 ? -9.994 7.406 1.742 1.00 97.81 92 ASP A O 1
ATOM 770 N N . PHE A 1 93 ? -10.152 7.609 3.967 1.00 97.88 93 PHE A N 1
ATOM 771 C CA . PHE A 1 93 ? -8.753 7.985 4.151 1.00 97.88 93 PHE A CA 1
ATOM 772 C C . PHE A 1 93 ? -7.788 6.921 3.619 1.00 97.88 93 PHE A C 1
ATOM 774 O O . PHE A 1 93 ? -6.884 7.271 2.873 1.00 97.88 93 PHE A O 1
ATOM 781 N N . ILE A 1 94 ? -7.983 5.636 3.947 1.00 97.31 94 ILE A N 1
ATOM 782 C CA . ILE A 1 94 ? -7.125 4.551 3.433 1.00 97.31 94 ILE A CA 1
ATOM 783 C C . ILE A 1 94 ? -7.108 4.568 1.898 1.00 97.31 94 ILE A C 1
ATOM 785 O O . ILE A 1 94 ? -6.043 4.452 1.290 1.00 97.31 94 ILE A O 1
ATOM 789 N N . ARG A 1 95 ? -8.280 4.716 1.265 1.00 96.38 95 ARG A N 1
ATOM 790 C CA . ARG A 1 95 ? -8.405 4.737 -0.198 1.00 96.38 95 ARG A CA 1
ATOM 791 C C . ARG A 1 95 ? -7.655 5.917 -0.810 1.00 96.38 95 ARG A C 1
ATOM 793 O O . ARG A 1 95 ? -6.868 5.713 -1.734 1.00 96.38 95 ARG A O 1
ATOM 800 N N . GLU A 1 96 ? -7.873 7.123 -0.293 1.00 95.94 96 GLU A N 1
ATOM 801 C CA . GLU A 1 96 ? -7.222 8.324 -0.825 1.00 95.94 96 GLU A CA 1
ATOM 802 C C . GLU A 1 96 ? -5.719 8.333 -0.530 1.00 95.94 96 GLU A C 1
ATOM 804 O O . GLU A 1 96 ? -4.925 8.704 -1.389 1.00 95.94 96 GLU A O 1
ATOM 809 N N . PHE A 1 97 ? -5.303 7.845 0.640 1.00 95.81 97 PHE A N 1
ATOM 810 C CA . PHE A 1 97 ? -3.895 7.715 1.003 1.00 95.81 97 PHE A CA 1
ATOM 811 C C . PHE A 1 97 ? -3.162 6.724 0.090 1.00 95.81 97 PHE A C 1
ATOM 813 O O . PHE A 1 97 ? -2.088 7.035 -0.422 1.00 95.81 97 PHE A O 1
ATOM 820 N N . LYS A 1 98 ? -3.777 5.570 -0.201 1.00 93.06 98 LYS A N 1
ATOM 821 C CA . LYS A 1 98 ? -3.279 4.618 -1.205 1.00 93.06 98 LYS A CA 1
ATOM 822 C C . LYS A 1 98 ? -3.148 5.279 -2.582 1.00 93.06 98 LYS A C 1
ATOM 824 O O . LYS A 1 98 ? -2.108 5.158 -3.221 1.00 93.06 98 LYS A O 1
ATOM 829 N N . SER A 1 99 ? -4.195 5.973 -3.032 1.00 92.12 99 SER A N 1
ATOM 830 C CA . SER A 1 99 ? -4.225 6.661 -4.331 1.00 92.12 99 SER A CA 1
ATOM 831 C C . SER A 1 99 ? -3.127 7.723 -4.452 1.00 92.12 99 SER A C 1
ATOM 833 O O . SER A 1 99 ? -2.450 7.789 -5.477 1.00 92.12 99 SER A O 1
ATOM 835 N N . LEU A 1 100 ? -2.912 8.509 -3.391 1.00 93.12 100 LEU A N 1
ATOM 836 C CA . LEU A 1 100 ? -1.860 9.518 -3.320 1.00 93.12 100 LEU A CA 1
ATOM 837 C C . LEU A 1 100 ? -0.481 8.883 -3.515 1.00 93.12 100 LEU A C 1
ATOM 839 O O . LEU A 1 100 ? 0.236 9.273 -4.429 1.00 93.12 100 LEU A O 1
ATOM 843 N N . LEU A 1 101 ? -0.143 7.867 -2.715 1.00 90.75 101 LEU A N 1
ATOM 844 C CA . LEU A 1 101 ? 1.178 7.235 -2.758 1.00 90.75 101 LEU A CA 1
ATOM 845 C C . LEU A 1 101 ? 1.492 6.586 -4.111 1.00 90.75 101 LEU A C 1
ATOM 847 O O . LEU A 1 101 ? 2.626 6.650 -4.561 1.00 90.75 101 LEU A O 1
ATOM 851 N N . ILE A 1 102 ? 0.497 6.011 -4.791 1.00 87.06 102 ILE A N 1
ATOM 852 C CA . ILE A 1 102 ? 0.683 5.398 -6.120 1.00 87.06 102 ILE A CA 1
ATOM 853 C C . ILE A 1 102 ? 0.966 6.444 -7.214 1.00 87.06 102 ILE A C 1
ATOM 855 O O . ILE A 1 102 ? 1.512 6.108 -8.265 1.00 87.06 102 ILE A O 1
ATOM 859 N N . ARG A 1 103 ? 0.548 7.696 -7.005 1.00 85.00 103 ARG A N 1
ATOM 860 C CA . ARG A 1 103 ? 0.660 8.784 -7.987 1.00 85.00 103 ARG A CA 1
ATOM 861 C C . ARG A 1 103 ? 1.882 9.685 -7.787 1.00 85.00 103 ARG A C 1
ATOM 863 O O . ARG A 1 103 ? 2.059 10.581 -8.611 1.00 85.00 103 ARG A O 1
ATOM 870 N N . THR A 1 104 ? 2.639 9.507 -6.705 1.00 79.19 104 THR A N 1
ATOM 871 C CA . THR A 1 104 ? 3.820 10.333 -6.382 1.00 79.19 104 THR A CA 1
ATOM 872 C C . THR A 1 104 ? 5.067 9.722 -6.994 1.00 79.19 104 THR A C 1
ATOM 874 O O . THR A 1 104 ? 5.901 10.504 -7.495 1.00 79.19 104 THR A O 1
#